Protein AF-A0A6L7LJ74-F1 (afdb_monomer)

Foldseek 3Di:
DDPPDDPDQVLVVLLDPVSLVVLLVVQVVVVDVVSNVVSVVSPVVSVVLNVVCVVVVHPSVVVVVVVPPDDDPDD

Radius of gyration: 15.21 Å; Cα contacts (8 Å, |Δi|>4): 37; chains: 1; bounding box: 28×34×48 Å

Mean predicted aligned error: 10.46 Å

Structure (mmCIF, N/CA/C/O backbone):
data_AF-A0A6L7LJ74-F1
#
_entry.id   AF-A0A6L7LJ74-F1
#
loop_
_atom_site.group_PDB
_atom_site.id
_atom_site.type_symbol
_atom_site.label_atom_id
_atom_site.label_alt_id
_atom_site.label_comp_id
_atom_site.label_asym_id
_atom_site.label_entity_id
_atom_site.label_seq_id
_atom_site.pdbx_PDB_ins_code
_atom_site.Cartn_x
_atom_site.Cartn_y
_atom_site.Cartn_z
_atom_site.occupancy
_atom_site.B_iso_or_equiv
_atom_site.auth_seq_id
_atom_site.auth_comp_id
_atom_site.auth_asym_id
_atom_site.auth_atom_id
_atom_site.pdbx_PDB_model_num
ATOM 1 N N . MET A 1 1 ? -9.066 26.295 -18.658 1.00 39.53 1 MET A N 1
ATOM 2 C CA . MET A 1 1 ? -7.897 25.466 -18.308 1.00 39.53 1 MET A CA 1
ATOM 3 C C . MET A 1 1 ? -8.451 24.092 -18.015 1.00 39.53 1 MET A C 1
ATOM 5 O O . MET A 1 1 ? -9.271 23.984 -17.118 1.00 39.53 1 MET A O 1
ATOM 9 N N . THR A 1 2 ? -8.150 23.107 -18.853 1.00 44.53 2 THR A N 1
ATOM 10 C CA . THR A 1 2 ? -8.599 21.728 -18.647 1.00 44.53 2 THR A CA 1
ATOM 11 C C . THR A 1 2 ? -7.603 21.103 -17.681 1.00 44.53 2 THR A C 1
ATOM 13 O O . THR A 1 2 ? -6.440 20.937 -18.036 1.00 44.53 2 THR A O 1
ATOM 16 N N . GLU A 1 3 ? -8.007 20.884 -16.434 1.00 52.25 3 GLU A N 1
ATOM 17 C CA . GLU A 1 3 ? -7.177 20.192 -15.449 1.00 52.25 3 GLU A CA 1
ATOM 18 C C . GLU A 1 3 ? -7.099 18.714 -15.853 1.00 52.25 3 GLU A C 1
ATOM 20 O O . GLU A 1 3 ? -8.094 17.992 -15.813 1.00 52.25 3 GLU A O 1
ATOM 25 N N . GLU A 1 4 ? -5.927 18.284 -16.321 1.00 57.69 4 GLU A N 1
ATOM 26 C CA . GLU A 1 4 ? -5.628 16.879 -16.593 1.00 57.69 4 GLU A CA 1
ATOM 27 C C . GLU A 1 4 ? -5.508 16.148 -15.251 1.00 57.69 4 GLU A C 1
ATOM 29 O O . GLU A 1 4 ? -4.496 16.232 -14.555 1.00 57.69 4 GLU A O 1
ATOM 34 N N . LEU A 1 5 ? -6.583 15.475 -14.839 1.00 57.31 5 LEU A N 1
ATOM 35 C CA . LEU A 1 5 ? -6.580 14.650 -13.637 1.00 57.31 5 LEU A CA 1
ATOM 36 C C . LEU A 1 5 ? -5.940 13.303 -13.970 1.00 57.31 5 LEU A C 1
ATOM 38 O O . LEU A 1 5 ? -6.583 12.410 -14.521 1.00 57.31 5 LEU A O 1
ATOM 42 N N . THR A 1 6 ? -4.664 13.146 -13.625 1.00 63.88 6 THR A N 1
ATOM 43 C CA . THR A 1 6 ? -3.992 11.848 -13.731 1.00 63.88 6 THR A CA 1
ATOM 44 C C . THR A 1 6 ? -4.605 10.883 -12.719 1.00 63.88 6 THR A C 1
ATOM 46 O O . THR A 1 6 ? -4.754 11.242 -11.547 1.00 63.88 6 THR A O 1
ATOM 49 N N . ILE A 1 7 ? -4.916 9.650 -13.126 1.00 71.88 7 ILE A N 1
ATOM 50 C CA . ILE A 1 7 ? -5.367 8.617 -12.185 1.00 71.88 7 ILE A CA 1
ATOM 51 C C . ILE A 1 7 ? -4.230 8.329 -11.201 1.00 71.88 7 ILE A C 1
ATOM 53 O O . ILE A 1 7 ? -3.190 7.784 -11.573 1.00 71.88 7 ILE A O 1
ATOM 57 N N . PHE A 1 8 ? -4.430 8.715 -9.941 1.00 73.69 8 PHE A N 1
ATOM 58 C CA . PHE A 1 8 ? -3.486 8.421 -8.874 1.00 73.69 8 PHE A CA 1
ATOM 59 C C . PHE A 1 8 ? -3.600 6.947 -8.489 1.00 7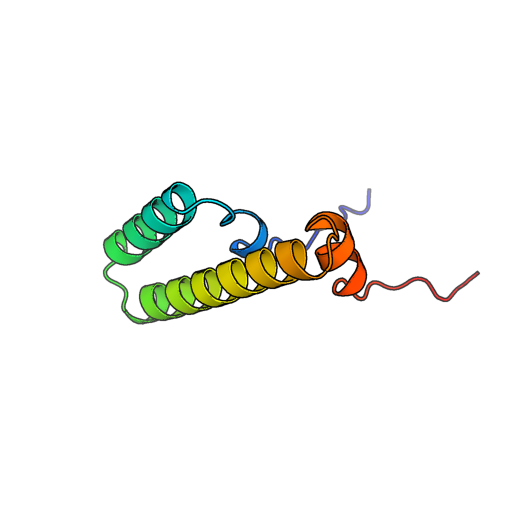3.69 8 PHE A C 1
ATOM 61 O O . PHE A 1 8 ? -4.613 6.513 -7.940 1.00 73.69 8 PHE A O 1
ATOM 68 N N . ASP A 1 9 ? -2.550 6.182 -8.773 1.00 78.69 9 ASP A N 1
ATOM 69 C CA . ASP A 1 9 ? -2.444 4.789 -8.363 1.00 78.69 9 ASP A CA 1
ATOM 70 C C . ASP A 1 9 ? -1.447 4.678 -7.194 1.00 78.69 9 ASP A C 1
ATOM 72 O O . ASP A 1 9 ? -0.245 4.880 -7.389 1.00 78.69 9 ASP A O 1
ATOM 76 N N . PRO A 1 10 ? -1.897 4.361 -5.966 1.00 80.00 10 PRO A N 1
ATOM 77 C CA . PRO A 1 10 ? -1.010 4.281 -4.808 1.00 80.00 10 PRO A CA 1
ATOM 78 C C . PRO A 1 10 ? 0.042 3.176 -4.948 1.00 80.00 10 PRO A C 1
ATOM 80 O O . PRO A 1 10 ? 1.128 3.298 -4.377 1.00 80.00 10 PRO A O 1
ATOM 83 N N . ALA A 1 11 ? -0.209 2.133 -5.753 1.00 82.12 11 ALA A N 1
ATOM 84 C CA . ALA A 1 11 ? 0.780 1.090 -5.983 1.00 82.12 11 ALA A CA 1
ATOM 85 C C . ALA A 1 11 ? 2.043 1.682 -6.619 1.00 82.12 11 ALA A C 1
ATOM 87 O O . ALA A 1 11 ? 3.138 1.240 -6.279 1.00 82.12 11 ALA A O 1
ATOM 88 N N . ASN A 1 12 ? 1.931 2.741 -7.435 1.00 78.62 12 ASN A N 1
ATOM 89 C CA . ASN A 1 12 ? 3.071 3.456 -8.018 1.00 78.62 12 ASN A CA 1
ATOM 90 C C . ASN A 1 12 ? 3.982 4.162 -6.998 1.00 78.62 12 ASN A C 1
ATOM 92 O O . ASN A 1 12 ? 5.073 4.583 -7.371 1.00 78.62 12 ASN A O 1
ATOM 96 N N . HIS A 1 13 ? 3.635 4.230 -5.718 1.00 80.50 13 HIS A N 1
ATOM 97 C CA . HIS A 1 13 ? 4.506 4.825 -4.696 1.00 80.50 13 HIS A CA 1
ATOM 98 C C . HIS A 1 13 ? 5.034 3.804 -3.675 1.00 80.50 13 HIS A C 1
ATOM 100 O O . HIS A 1 13 ? 5.901 4.124 -2.864 1.00 80.50 13 HIS A O 1
ATOM 106 N N . LEU A 1 14 ? 4.591 2.546 -3.761 1.00 85.69 14 LEU A N 1
ATOM 107 C CA . LEU A 1 14 ? 4.990 1.452 -2.871 1.00 85.69 14 LEU A CA 1
ATOM 108 C C . LEU A 1 14 ? 6.178 0.645 -3.427 1.00 85.69 14 LEU A C 1
ATOM 110 O O . LEU A 1 14 ? 6.078 -0.565 -3.619 1.00 85.69 14 LEU A O 1
ATOM 114 N N . ASP A 1 15 ? 7.297 1.313 -3.720 1.00 78.62 15 ASP A N 1
ATOM 115 C CA . ASP A 1 15 ? 8.488 0.666 -4.313 1.00 78.62 15 ASP A CA 1
ATOM 116 C C . ASP A 1 15 ? 9.501 0.143 -3.274 1.00 78.62 15 ASP A C 1
ATOM 118 O O . ASP A 1 15 ? 10.344 -0.697 -3.579 1.00 78.62 15 ASP A O 1
ATOM 122 N N . SER A 1 16 ? 9.377 0.587 -2.023 1.00 84.81 16 SER A N 1
ATOM 123 C CA . SER A 1 16 ? 10.253 0.189 -0.916 1.00 84.81 16 SER A CA 1
ATOM 124 C C . SER A 1 16 ? 9.478 -0.574 0.149 1.00 84.81 16 SER A C 1
ATOM 126 O O . SER A 1 16 ? 8.339 -0.225 0.464 1.00 84.81 16 SER A O 1
ATOM 128 N N . ASP A 1 17 ? 10.127 -1.544 0.798 1.00 84.94 17 ASP A N 1
ATOM 129 C CA . ASP A 1 17 ? 9.531 -2.281 1.921 1.00 84.94 17 ASP A CA 1
ATOM 130 C C . ASP A 1 17 ? 9.060 -1.348 3.047 1.00 84.94 17 ASP A C 1
ATOM 132 O O . ASP A 1 17 ? 8.030 -1.597 3.669 1.00 84.94 17 ASP A O 1
ATOM 136 N N . GLN A 1 18 ? 9.751 -0.225 3.257 1.00 89.06 18 GLN A N 1
ATOM 137 C CA . GLN A 1 18 ? 9.365 0.778 4.247 1.00 89.06 18 GLN A CA 1
ATOM 138 C C . GLN A 1 18 ? 8.087 1.542 3.862 1.00 89.06 18 GLN A C 1
ATOM 140 O O . GLN A 1 18 ? 7.241 1.763 4.721 1.00 89.06 18 GLN A O 1
ATOM 145 N N . ALA A 1 19 ? 7.903 1.878 2.580 1.00 89.06 19 ALA A N 1
ATOM 146 C CA . ALA A 1 19 ? 6.673 2.511 2.093 1.00 89.06 19 ALA A CA 1
ATOM 147 C C . ALA A 1 19 ? 5.478 1.549 2.193 1.00 89.06 19 ALA A C 1
ATOM 149 O O . ALA A 1 19 ? 4.384 1.941 2.584 1.00 89.06 19 ALA A O 1
ATOM 150 N N . ILE A 1 20 ? 5.709 0.266 1.900 1.00 90.00 20 ILE A N 1
ATOM 151 C CA . ILE A 1 20 ? 4.712 -0.798 2.062 1.00 90.00 20 ILE A CA 1
ATOM 152 C C . ILE A 1 20 ? 4.307 -0.955 3.531 1.00 90.00 20 ILE A C 1
ATOM 154 O O . ILE A 1 20 ? 3.118 -1.071 3.825 1.00 90.00 20 ILE A O 1
ATOM 158 N N . ALA A 1 21 ? 5.278 -0.959 4.447 1.00 92.06 21 ALA A N 1
ATOM 159 C CA . ALA A 1 21 ? 5.019 -1.086 5.877 1.00 92.06 21 ALA A CA 1
ATOM 160 C C . ALA A 1 21 ? 4.221 0.105 6.429 1.00 92.06 21 ALA A C 1
ATOM 162 O O . ALA A 1 21 ? 3.278 -0.103 7.188 1.00 92.06 21 ALA A O 1
ATOM 163 N N . ASP A 1 22 ? 4.570 1.327 6.025 1.00 93.38 22 ASP A N 1
ATOM 164 C CA . ASP A 1 22 ? 3.867 2.546 6.435 1.00 93.38 22 ASP A CA 1
ATOM 165 C C . ASP A 1 22 ? 2.419 2.564 5.919 1.00 93.38 22 ASP A C 1
ATOM 167 O O . ASP A 1 22 ? 1.478 2.762 6.685 1.00 93.38 22 ASP A O 1
ATOM 171 N N . PHE A 1 23 ? 2.222 2.207 4.647 1.00 92.19 23 PHE A N 1
ATOM 172 C CA . PHE A 1 23 ? 0.898 2.112 4.035 1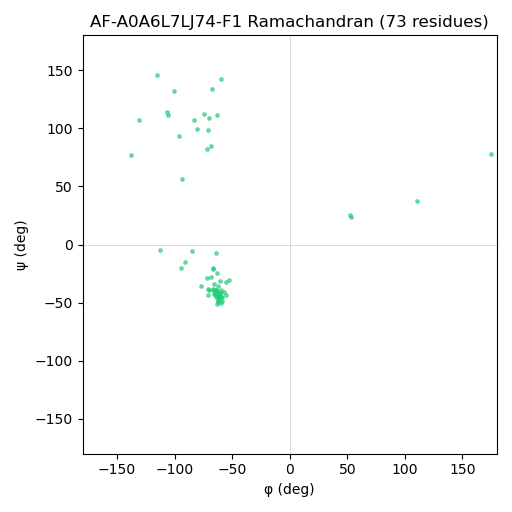.00 92.19 23 PHE A CA 1
ATOM 173 C C . PHE A 1 23 ? 0.008 1.050 4.701 1.00 92.19 23 PHE A C 1
ATOM 175 O O . PHE A 1 23 ? -1.155 1.307 5.008 1.00 92.19 23 PHE A O 1
ATOM 182 N N . MET A 1 24 ? 0.559 -0.135 4.982 1.00 93.88 24 MET A N 1
ATOM 183 C CA . MET A 1 24 ? -0.141 -1.191 5.724 1.00 93.88 24 MET A CA 1
ATOM 184 C C . MET A 1 24 ? -0.481 -0.769 7.150 1.00 93.88 24 MET A C 1
ATOM 186 O O . MET A 1 24 ? -1.564 -1.082 7.639 1.00 93.88 24 MET A O 1
ATOM 190 N N . ARG A 1 25 ? 0.428 -0.063 7.825 1.00 95.44 25 ARG A N 1
ATOM 191 C CA . ARG A 1 25 ? 0.190 0.448 9.174 1.00 95.44 25 ARG A CA 1
ATOM 19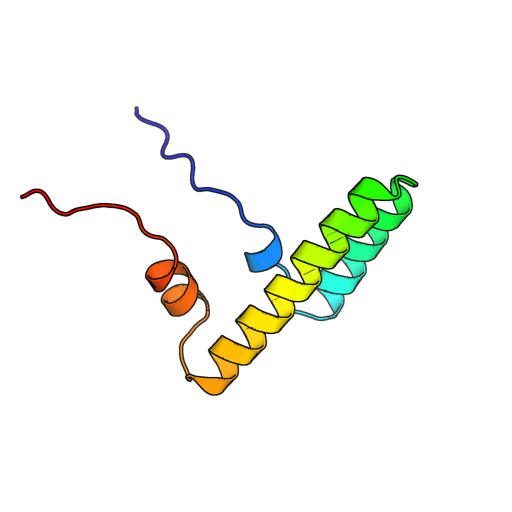2 C C . ARG A 1 25 ? -0.974 1.433 9.181 1.00 95.44 25 ARG A C 1
ATOM 194 O O . ARG A 1 25 ? -1.908 1.225 9.948 1.00 95.44 25 ARG A O 1
ATOM 201 N N . ALA A 1 26 ? -0.962 2.410 8.276 1.00 93.81 26 ALA A N 1
ATOM 202 C CA . ALA A 1 26 ? -2.055 3.362 8.123 1.00 93.81 26 ALA A CA 1
ATOM 203 C C . ALA A 1 26 ? -3.389 2.653 7.833 1.00 93.81 26 ALA A C 1
ATOM 205 O O . ALA A 1 26 ? -4.412 3.003 8.416 1.00 93.81 26 ALA A O 1
ATOM 206 N N . ALA A 1 27 ? -3.379 1.610 6.994 1.00 94.62 27 ALA A N 1
ATOM 207 C CA . ALA A 1 27 ? -4.572 0.812 6.727 1.00 94.62 27 ALA A CA 1
ATOM 208 C C . ALA A 1 27 ? -5.087 0.075 7.968 1.00 94.62 27 ALA A C 1
ATOM 210 O O . ALA A 1 27 ? -6.286 0.093 8.231 1.00 94.62 27 ALA A O 1
ATOM 211 N N . LEU A 1 28 ? -4.203 -0.520 8.768 1.00 93.62 28 LEU A N 1
ATOM 212 C CA . LEU A 1 28 ? -4.577 -1.196 10.013 1.00 93.62 28 LEU A CA 1
ATOM 213 C C . LEU A 1 28 ? -5.128 -0.223 11.066 1.00 93.62 28 LEU A C 1
ATOM 215 O O . LEU A 1 28 ? -6.044 -0.582 11.802 1.00 93.62 28 LEU A O 1
ATOM 219 N N . GLU A 1 29 ? -4.621 1.011 11.116 1.00 96.12 29 GLU A N 1
ATOM 220 C CA . GLU A 1 29 ? -5.096 2.053 12.038 1.00 96.12 29 GLU A CA 1
ATOM 221 C C . GLU A 1 29 ? -6.533 2.511 11.748 1.00 96.12 29 GLU A C 1
ATOM 223 O O . GLU A 1 29 ? -7.210 2.998 12.653 1.00 96.12 29 GLU A O 1
ATOM 228 N N . THR A 1 30 ? -7.042 2.296 10.530 1.00 93.00 30 THR A N 1
ATOM 229 C CA . THR A 1 30 ? -8.456 2.563 10.211 1.00 93.00 30 THR A CA 1
ATOM 230 C C . THR A 1 30 ? -9.420 1.628 10.942 1.00 93.00 30 THR A C 1
ATOM 232 O O . THR A 1 30 ? -10.601 1.948 11.070 1.00 93.00 30 THR A O 1
ATOM 235 N N . ASN A 1 31 ? -8.926 0.476 11.418 1.00 92.50 31 ASN A N 1
ATOM 236 C CA . ASN A 1 31 ? -9.721 -0.603 12.002 1.00 92.50 31 ASN A CA 1
ATOM 237 C C . ASN A 1 31 ? -10.877 -1.069 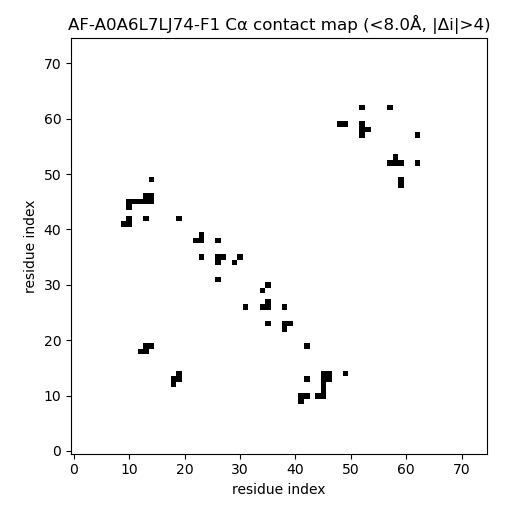11.083 1.00 92.50 31 ASN A C 1
ATOM 239 O O . ASN A 1 31 ? -11.865 -1.637 11.557 1.00 92.50 31 ASN A O 1
ATOM 243 N N . ASP A 1 32 ? -10.750 -0.843 9.772 1.00 96.44 32 ASP A N 1
ATOM 244 C CA . ASP A 1 32 ? -11.718 -1.247 8.761 1.00 96.44 32 ASP A CA 1
ATOM 245 C C . ASP A 1 32 ? -11.172 -2.439 7.951 1.00 96.44 32 ASP A C 1
ATOM 247 O O . ASP A 1 32 ? -10.157 -2.319 7.257 1.00 96.44 32 ASP A O 1
ATOM 251 N N . PRO A 1 33 ? -11.792 -3.626 8.052 1.00 92.88 33 PRO A N 1
ATOM 252 C CA . PRO A 1 33 ? -11.268 -4.829 7.415 1.00 92.88 33 PRO A CA 1
ATOM 253 C C . PRO A 1 33 ? -11.350 -4.783 5.883 1.00 92.88 33 PRO A C 1
ATOM 255 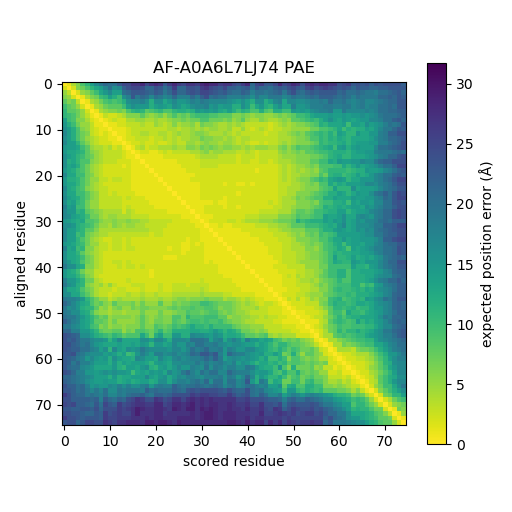O O . PRO A 1 33 ? -10.519 -5.409 5.222 1.00 92.88 33 PRO A O 1
ATOM 258 N N . ASP A 1 34 ? -12.312 -4.050 5.316 1.00 94.94 34 ASP A N 1
ATOM 259 C CA . ASP A 1 34 ? -12.460 -3.902 3.865 1.00 94.94 34 ASP A CA 1
ATOM 260 C C . ASP A 1 34 ? -11.328 -3.031 3.299 1.00 94.94 34 ASP A C 1
ATOM 262 O O . ASP A 1 34 ? -10.653 -3.407 2.339 1.00 94.94 34 ASP A O 1
ATOM 266 N N . TYR A 1 35 ? -11.010 -1.933 3.987 1.00 93.19 35 TYR A N 1
ATOM 267 C CA . TYR A 1 35 ? -9.890 -1.059 3.669 1.00 93.19 35 TYR A CA 1
ATOM 268 C C . TYR A 1 35 ? -8.540 -1.770 3.801 1.00 93.19 35 TYR A C 1
ATOM 270 O O . TYR A 1 35 ? -7.676 -1.628 2.934 1.00 93.19 35 TYR A O 1
ATOM 278 N N . VAL A 1 36 ? -8.355 -2.592 4.838 1.00 94.00 36 VAL A N 1
ATOM 279 C CA . VAL A 1 36 ? -7.144 -3.416 4.993 1.00 94.00 36 VAL A CA 1
ATOM 280 C C . VAL A 1 36 ? -7.007 -4.417 3.839 1.00 94.00 36 VAL A C 1
ATOM 282 O O . VAL A 1 36 ? -5.915 -4.571 3.286 1.00 94.00 36 VAL A O 1
ATOM 285 N N . ALA A 1 37 ? -8.100 -5.067 3.427 1.00 93.81 37 ALA A N 1
ATOM 286 C CA . ALA A 1 37 ? -8.093 -5.971 2.279 1.00 93.81 37 ALA A CA 1
ATOM 287 C C . ALA A 1 37 ? -7.780 -5.232 0.965 1.00 93.81 37 ALA A C 1
ATOM 289 O O . ALA A 1 37 ? -6.980 -5.713 0.156 1.00 93.81 37 ALA A O 1
ATOM 290 N N . HIS A 1 38 ? -8.343 -4.036 0.776 1.00 93.31 38 HIS A N 1
ATOM 291 C CA . HIS A 1 38 ? -8.033 -3.173 -0.359 1.00 93.31 38 HIS A CA 1
ATOM 292 C C . HIS A 1 38 ? -6.544 -2.796 -0.392 1.00 93.31 38 HIS A C 1
ATOM 294 O O . HIS A 1 38 ? -5.870 -2.999 -1.406 1.00 93.31 38 HIS A O 1
ATOM 300 N N . ALA A 1 39 ? -6.003 -2.319 0.731 1.00 93.31 39 ALA A N 1
ATOM 301 C CA . ALA A 1 39 ? -4.600 -1.942 0.862 1.00 93.31 39 ALA A CA 1
ATOM 302 C C . ALA A 1 39 ? -3.653 -3.121 0.579 1.00 93.31 39 ALA A C 1
ATOM 304 O O . ALA A 1 39 ? -2.641 -2.961 -0.110 1.00 93.31 39 ALA A O 1
ATOM 305 N N . LEU A 1 40 ? -4.006 -4.327 1.031 1.00 91.88 40 LEU A N 1
ATOM 306 C CA . LEU A 1 40 ? -3.265 -5.548 0.716 1.00 91.88 40 LEU A CA 1
ATOM 307 C C . LEU A 1 40 ? -3.231 -5.827 -0.797 1.00 91.88 40 LEU A C 1
ATOM 309 O O . LEU A 1 40 ? -2.176 -6.180 -1.329 1.00 91.88 40 LEU A O 1
ATOM 313 N N . GLY A 1 41 ? -4.348 -5.626 -1.503 1.00 91.19 41 GLY A N 1
ATOM 314 C CA . GLY A 1 41 ? -4.412 -5.747 -2.963 1.00 91.19 41 GLY A CA 1
ATOM 315 C C . GLY A 1 41 ? -3.495 -4.754 -3.685 1.00 91.19 41 GLY A C 1
ATOM 316 O O . GLY A 1 41 ? -2.766 -5.132 -4.607 1.00 91.19 41 GLY A O 1
ATOM 317 N N . VAL A 1 42 ? -3.461 -3.502 -3.219 1.00 92.12 42 VAL A N 1
ATOM 318 C CA . VAL A 1 42 ? -2.557 -2.460 -3.735 1.00 92.12 42 VAL A CA 1
ATOM 319 C C . VAL A 1 42 ? -1.088 -2.855 -3.532 1.00 92.12 42 VAL A C 1
ATOM 321 O O . VAL A 1 42 ? -0.298 -2.798 -4.476 1.00 92.12 42 VAL A O 1
ATOM 324 N N . VAL A 1 43 ? -0.720 -3.327 -2.335 1.00 90.69 43 VAL A N 1
ATOM 325 C CA . VAL A 1 43 ? 0.645 -3.789 -2.018 1.00 90.69 43 VAL A CA 1
ATOM 326 C C . VAL A 1 43 ? 1.055 -4.980 -2.889 1.00 90.69 43 VAL A C 1
ATOM 328 O O . VAL A 1 43 ? 2.177 -5.016 -3.402 1.00 90.69 43 VAL A O 1
ATOM 331 N N . ALA A 1 44 ? 0.160 -5.952 -3.086 1.00 88.81 44 ALA A N 1
ATOM 332 C CA . ALA A 1 44 ? 0.428 -7.119 -3.925 1.00 88.81 44 ALA A CA 1
ATOM 333 C C . ALA A 1 44 ? 0.717 -6.711 -5.380 1.00 88.81 44 ALA A C 1
ATOM 335 O O . ALA A 1 44 ? 1.685 -7.187 -5.982 1.00 88.81 44 ALA A O 1
ATOM 336 N N . ARG A 1 45 ? -0.070 -5.772 -5.922 1.00 86.88 45 ARG A N 1
ATOM 337 C CA . ARG A 1 45 ? 0.148 -5.216 -7.263 1.00 86.88 45 ARG A CA 1
ATOM 338 C C . ARG A 1 45 ? 1.465 -4.445 -7.353 1.00 86.88 45 ARG A C 1
ATOM 340 O O . ARG A 1 45 ? 2.200 -4.628 -8.323 1.00 86.88 45 ARG A O 1
ATOM 347 N N . ALA A 1 46 ? 1.788 -3.633 -6.346 1.00 87.25 46 ALA A N 1
ATOM 348 C CA . ALA A 1 46 ? 3.032 -2.868 -6.301 1.00 87.25 46 ALA A CA 1
ATOM 349 C C . ALA A 1 46 ? 4.265 -3.779 -6.359 1.00 87.25 46 ALA A C 1
ATOM 351 O O . ALA A 1 46 ? 5.135 -3.579 -7.208 1.00 87.25 46 ALA A O 1
ATOM 352 N N . LYS A 1 47 ? 4.295 -4.833 -5.528 1.00 83.06 47 LYS A N 1
ATOM 353 C CA . LYS A 1 47 ? 5.378 -5.830 -5.523 1.00 83.06 47 LYS A CA 1
ATOM 354 C C . LYS A 1 47 ? 5.507 -6.542 -6.872 1.00 83.06 47 LYS A C 1
ATOM 356 O O . LYS 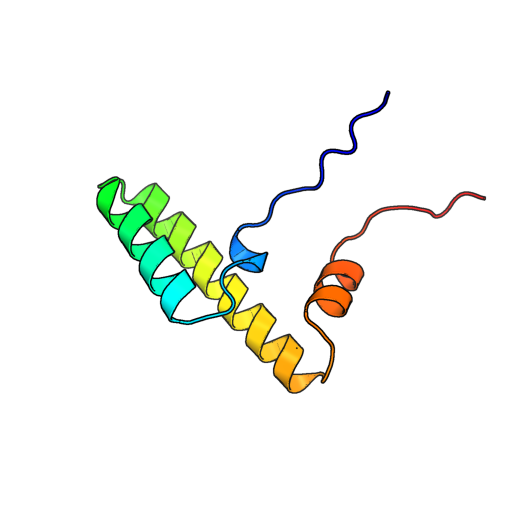A 1 47 ? 6.622 -6.717 -7.360 1.00 83.06 47 LYS A O 1
ATOM 361 N N . GLY A 1 48 ? 4.383 -6.910 -7.493 1.00 82.88 48 GLY A N 1
ATOM 362 C CA . GLY A 1 48 ? 4.372 -7.490 -8.838 1.00 82.88 48 GLY A CA 1
ATOM 363 C C . GLY A 1 48 ? 4.977 -6.554 -9.888 1.00 82.88 48 GLY A C 1
ATOM 364 O O . GLY A 1 48 ? 5.817 -6.977 -10.678 1.00 82.88 48 GLY A O 1
ATOM 365 N N . MET A 1 49 ? 4.618 -5.267 -9.859 1.00 73.88 49 MET A N 1
ATOM 366 C CA . MET A 1 49 ? 5.143 -4.261 -10.790 1.00 73.88 49 MET A CA 1
ATOM 367 C C . MET A 1 49 ? 6.656 -4.053 -10.632 1.00 73.88 49 MET A C 1
ATOM 369 O O . MET A 1 49 ? 7.376 -3.960 -11.625 1.00 73.88 49 MET A O 1
ATOM 373 N N . THR A 1 50 ? 7.149 -4.014 -9.391 1.00 74.81 50 THR A N 1
ATOM 374 C CA . THR A 1 50 ? 8.581 -3.859 -9.089 1.00 74.81 50 THR A CA 1
ATOM 375 C C . THR A 1 50 ? 9.392 -5.082 -9.536 1.00 74.81 50 THR A C 1
ATOM 377 O O . THR A 1 50 ? 10.474 -4.926 -10.103 1.00 74.81 50 THR A O 1
ATOM 380 N N . GLU A 1 51 ? 8.868 -6.300 -9.368 1.00 76.94 51 GLU A N 1
ATOM 381 C CA . GLU A 1 51 ? 9.507 -7.520 -9.888 1.00 76.94 51 GLU A CA 1
ATOM 382 C C . GLU A 1 51 ? 9.539 -7.538 -11.425 1.00 76.94 51 GLU A C 1
ATOM 384 O O . GLU A 1 51 ? 10.565 -7.869 -12.021 1.00 76.94 51 GLU A O 1
ATOM 389 N N . ILE A 1 52 ? 8.449 -7.135 -12.087 1.00 72.31 52 ILE A N 1
ATOM 390 C CA . ILE A 1 52 ? 8.409 -7.054 -13.554 1.00 72.31 52 ILE A CA 1
ATOM 391 C C . ILE A 1 52 ? 9.444 -6.040 -14.057 1.00 72.31 52 ILE A C 1
ATOM 393 O O . ILE A 1 52 ? 10.248 -6.397 -14.913 1.00 72.31 52 ILE A O 1
ATOM 397 N N . ALA A 1 53 ? 9.503 -4.835 -13.478 1.00 70.88 53 ALA A N 1
ATOM 398 C CA . ALA A 1 53 ? 10.493 -3.809 -13.830 1.00 70.88 53 ALA A CA 1
ATOM 399 C C . ALA A 1 53 ? 11.936 -4.317 -13.707 1.00 70.88 53 ALA A C 1
ATOM 401 O O . ALA A 1 53 ? 12.762 -4.123 -14.605 1.00 70.88 53 ALA A O 1
ATOM 402 N N . ARG A 1 54 ? 12.226 -5.038 -12.617 1.00 70.56 54 ARG A N 1
ATOM 403 C CA . ARG A 1 54 ? 13.541 -5.639 -12.375 1.00 70.56 54 ARG A CA 1
ATOM 404 C C . ARG A 1 54 ? 13.887 -6.706 -13.419 1.00 70.56 54 ARG A C 1
ATOM 406 O O . ARG A 1 54 ? 15.031 -6.768 -13.857 1.00 70.56 54 ARG A O 1
ATOM 413 N N . ARG A 1 55 ? 12.917 -7.526 -13.835 1.00 71.88 55 ARG A N 1
ATOM 414 C CA . ARG A 1 55 ? 13.118 -8.616 -14.809 1.00 71.88 55 ARG A CA 1
ATOM 415 C C . ARG A 1 55 ? 13.214 -8.147 -16.253 1.00 71.88 55 ARG A C 1
ATOM 417 O O . ARG A 1 55 ? 13.965 -8.733 -17.025 1.00 71.88 55 ARG A O 1
ATOM 424 N N . THR A 1 56 ? 12.457 -7.125 -16.635 1.00 68.50 56 THR A 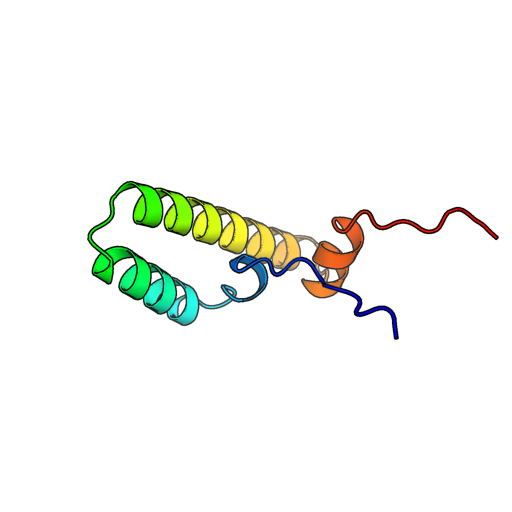N 1
ATOM 425 C CA . THR A 1 56 ? 12.450 -6.613 -18.013 1.00 68.50 56 THR A CA 1
ATOM 426 C C . THR A 1 56 ? 13.566 -5.605 -18.274 1.00 68.50 56 THR A C 1
ATOM 428 O O . THR A 1 56 ? 13.722 -5.150 -19.401 1.00 68.50 56 THR 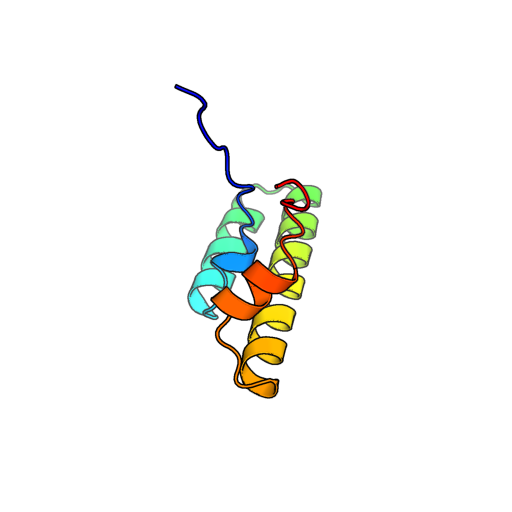A O 1
ATOM 431 N N . TRP A 1 57 ? 14.323 -5.230 -17.239 1.00 61.25 57 TRP A N 1
ATOM 432 C CA . TRP A 1 57 ? 15.262 -4.107 -17.250 1.00 61.25 57 TRP A CA 1
ATOM 433 C C . TRP A 1 57 ? 14.639 -2.786 -17.725 1.00 61.25 57 TRP A C 1
ATOM 435 O O . TRP A 1 57 ? 15.312 -1.896 -18.242 1.00 61.25 57 TRP A O 1
ATOM 445 N N . LEU A 1 58 ? 13.319 -2.673 -17.549 1.00 63.38 58 LEU A 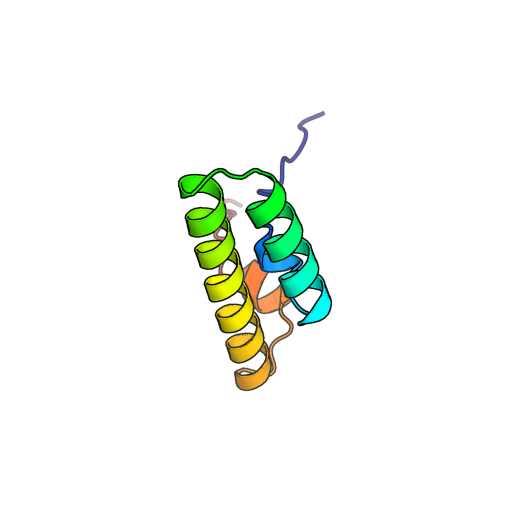N 1
ATOM 446 C CA . LEU A 1 58 ? 12.545 -1.496 -17.912 1.00 63.38 58 LEU A CA 1
ATOM 447 C C . LEU A 1 58 ? 12.301 -0.691 -16.646 1.00 63.38 58 LEU A C 1
ATOM 449 O O . LEU A 1 58 ? 11.853 -1.229 -15.633 1.00 63.38 58 LEU A O 1
ATOM 453 N N . SER A 1 59 ? 12.543 0.614 -16.718 1.00 60.59 59 SER A N 1
ATOM 454 C CA . SER A 1 59 ? 12.152 1.515 -15.642 1.00 60.59 59 SER A CA 1
ATOM 455 C C . SER A 1 59 ? 10.641 1.448 -15.428 1.00 60.59 59 SER A C 1
ATOM 457 O O . SER A 1 59 ? 9.858 1.378 -16.377 1.00 60.59 59 SER A O 1
ATOM 459 N N . ARG A 1 60 ? 10.225 1.524 -14.166 1.00 61.81 60 ARG A N 1
ATOM 460 C CA . ARG A 1 60 ? 8.823 1.479 -13.723 1.00 61.81 60 ARG A CA 1
ATOM 461 C C . ARG A 1 60 ? 7.926 2.497 -14.439 1.00 61.81 60 ARG A C 1
ATOM 463 O O . ARG A 1 60 ? 6.764 2.217 -14.703 1.00 61.81 60 ARG A O 1
ATOM 470 N N . GLU A 1 61 ? 8.502 3.627 -14.839 1.00 64.44 61 GLU A N 1
ATOM 471 C CA . GLU A 1 61 ? 7.881 4.671 -15.663 1.00 64.44 61 GLU A CA 1
ATOM 472 C C . GLU A 1 61 ? 7.519 4.201 -17.085 1.00 64.44 61 GLU A C 1
ATOM 474 O O . GLU A 1 61 ? 6.452 4.532 -17.594 1.00 64.44 61 GLU A O 1
ATOM 479 N N . GLN A 1 62 ? 8.374 3.388 -17.716 1.00 63.06 62 GLN A N 1
ATOM 480 C CA . GLN A 1 62 ? 8.127 2.796 -19.040 1.00 63.06 62 GLN A CA 1
ATOM 481 C C . GLN A 1 62 ? 7.039 1.724 -18.961 1.00 63.06 62 GLN A C 1
ATOM 483 O O . GLN A 1 62 ? 6.180 1.631 -19.836 1.00 63.06 62 GLN A O 1
ATOM 488 N N . LEU A 1 63 ? 7.051 0.949 -17.876 1.00 64.12 63 LEU A N 1
ATOM 489 C CA . LEU A 1 63 ? 6.016 -0.027 -17.552 1.00 64.12 63 LEU A CA 1
ATOM 490 C C . LEU A 1 63 ? 4.668 0.661 -17.329 1.00 64.12 63 LEU A C 1
ATOM 492 O O . LEU A 1 63 ? 3.696 0.319 -17.994 1.00 64.12 63 LEU A O 1
ATOM 496 N N . CYS A 1 64 ? 4.623 1.689 -16.479 1.00 64.12 64 CYS A N 1
ATOM 497 C CA . CYS A 1 64 ? 3.410 2.463 -16.244 1.00 64.12 64 CYS A CA 1
ATOM 498 C C . CYS A 1 64 ? 2.897 3.103 -17.539 1.00 64.12 64 CYS A C 1
ATOM 500 O O . CYS A 1 64 ? 1.724 2.953 -17.841 1.00 64.12 64 CYS A O 1
ATOM 502 N N . ARG A 1 65 ? 3.763 3.718 -18.357 1.00 63.78 65 ARG A N 1
ATOM 503 C CA . ARG A 1 65 ? 3.370 4.299 -19.653 1.00 63.78 65 ARG A CA 1
ATOM 504 C C . ARG A 1 65 ? 2.828 3.256 -20.636 1.00 63.78 65 ARG A C 1
ATOM 506 O O . ARG A 1 65 ? 1.912 3.559 -21.383 1.00 63.78 65 ARG A O 1
ATOM 513 N N . SER A 1 66 ? 3.366 2.037 -20.628 1.00 65.00 66 SER A N 1
ATOM 514 C CA . SER A 1 66 ? 2.898 0.953 -21.507 1.00 65.00 66 SER A CA 1
ATOM 515 C C . SER A 1 66 ? 1.529 0.400 -21.094 1.00 65.00 66 SER A C 1
ATOM 517 O O . SER A 1 66 ? 0.786 -0.090 -21.939 1.00 65.00 66 SER A O 1
ATOM 519 N N . PHE A 1 67 ? 1.194 0.468 -19.801 1.00 62.03 67 PHE A N 1
ATOM 520 C CA . PHE A 1 67 ? -0.096 0.021 -19.262 1.00 62.03 67 PHE A CA 1
ATOM 521 C C . PHE A 1 67 ? -1.132 1.146 -19.135 1.00 62.03 67 PHE A C 1
ATOM 523 O O . PHE A 1 67 ? -2.331 0.864 -19.111 1.00 62.03 67 PHE A O 1
ATOM 530 N N . SER A 1 68 ? -0.698 2.406 -19.101 1.00 56.06 68 SER A N 1
ATOM 531 C CA . SER A 1 68 ? -1.546 3.585 -19.262 1.00 56.06 68 SER A CA 1
ATOM 532 C C . SER A 1 68 ? -1.989 3.676 -20.721 1.00 56.06 68 SER A C 1
ATOM 534 O O . SER A 1 68 ? -1.386 4.368 -21.534 1.00 56.06 68 SER A O 1
ATOM 536 N N . SER A 1 69 ? -3.036 2.928 -21.067 1.00 53.62 69 SER A N 1
ATOM 537 C CA . SER A 1 69 ? -3.773 3.129 -22.313 1.00 53.62 69 SER A CA 1
ATOM 538 C C . SER A 1 69 ? -4.523 4.460 -22.243 1.00 53.62 69 SER A C 1
ATOM 540 O O . SER A 1 69 ? -5.693 4.500 -21.882 1.00 53.62 69 SER A O 1
ATOM 542 N N . ASP A 1 70 ? -3.824 5.534 -22.582 1.00 53.25 70 ASP A N 1
ATOM 543 C CA . ASP A 1 70 ? -4.381 6.789 -23.078 1.00 53.25 70 ASP A CA 1
ATOM 544 C C . ASP A 1 70 ? -3.544 7.099 -24.334 1.00 53.25 70 ASP A C 1
ATOM 546 O O . ASP A 1 70 ? -2.326 7.225 -24.273 1.00 53.25 70 ASP A O 1
ATOM 550 N N . GLY A 1 71 ? -4.051 6.968 -25.554 1.00 53.12 71 GLY A N 1
ATOM 551 C CA . GLY A 1 71 ? -5.284 7.600 -25.995 1.00 53.12 71 GLY A CA 1
ATOM 552 C C . GLY A 1 71 ? -4.999 8.704 -27.018 1.00 53.12 71 GLY A C 1
ATOM 553 O O . GLY A 1 71 ? -5.677 9.718 -27.006 1.00 53.12 71 GLY A O 1
ATOM 554 N N . HIS A 1 72 ? -4.025 8.536 -27.926 1.00 44.59 72 HIS A N 1
ATOM 555 C CA . HIS A 1 72 ? -3.914 9.404 -29.103 1.00 44.59 72 HIS A CA 1
ATOM 556 C C . HIS A 1 72 ? -3.573 8.612 -30.370 1.00 44.59 72 HIS A C 1
ATOM 558 O O . HIS A 1 72 ? -2.447 8.592 -30.860 1.00 44.59 72 HIS A O 1
ATOM 564 N N . ALA A 1 73 ? -4.595 7.943 -30.899 1.00 48.28 73 ALA A N 1
ATOM 565 C CA . ALA A 1 73 ? -4.769 7.845 -32.338 1.00 48.28 73 ALA A CA 1
ATOM 566 C C . ALA A 1 73 ? -5.767 8.945 -32.724 1.00 48.28 73 ALA A C 1
ATOM 568 O O . ALA A 1 73 ? -6.964 8.717 -32.581 1.00 48.28 73 ALA A O 1
ATOM 569 N N . ALA A 1 74 ? -5.279 10.130 -33.108 1.00 42.72 74 ALA A N 1
ATOM 570 C CA . ALA A 1 74 ? -5.948 11.077 -34.015 1.00 42.72 74 ALA A CA 1
ATOM 571 C C . ALA A 1 74 ? -5.158 12.399 -34.132 1.00 42.72 74 ALA A C 1
ATOM 573 O O . ALA A 1 74 ? -5.539 13.380 -33.498 1.00 42.72 74 ALA A O 1
ATOM 574 N N . ASP A 1 75 ? -4.077 12.400 -34.918 1.00 36.47 75 ASP A N 1
ATOM 575 C CA . ASP A 1 75 ? -3.845 13.258 -36.106 1.00 36.47 75 ASP A CA 1
ATOM 576 C C . ASP A 1 75 ? -2.394 13.081 -36.591 1.00 36.47 75 ASP A C 1
ATOM 578 O O . ASP A 1 75 ? -1.452 13.481 -35.868 1.00 36.47 75 ASP A O 1
#

Nearest PDB structures (foldseek):
  3nym-assembly1_B  TM=5.596E-01  e=5.115E+00  Neisseria meningitidis serogroup B

pLDDT: mean 76.02, std 16.54, range [36.47, 96.44]

Sequence (75 aa):
MTEELTIFDPANHLDSDQAIADFMRAALETNDPDYVAHALGVVARAKGMTEIARRTWLSREQLCRSFSSDGHAAD

Secondary structure (DSSP, 8-state):
---------GGGG--SHHHHHHHHHHHHHTT-HHHHHHHHHHHHHHHHHHHHHHHHT--HHHHHHHH--------

Solvent-accessible surface area (backbone atoms only — not comparable to full-atom values): 4632 Å² total; per-residue (Å²): 134,86,79,82,78,73,87,85,57,72,35,82,67,34,85,43,74,67,47,43,51,51,52,52,47,58,30,58,72,66,75,37,71,67,56,35,53,50,50,51,52,37,51,54,52,16,52,51,50,54,52,49,24,66,71,70,74,39,57,61,68,57,53,49,54,71,69,51,86,74,88,79,93,82,133